Protein AF-A0A0J8RAR3-F1 (afdb_monomer)

Radius of gyration: 15.75 Å; Cα contacts (8 Å, |Δi|>4): 268; chains: 1; bounding box: 40×31×41 Å

Secondary structure (DSSP, 8-state):
---PPPEEEEE--SHHHHHHHHHHHHHHHHHS-TTSPPEEEEEES-----HHHHS-TTEEEEE----HHHHHHHHHHHT-SEEEE----S-HHHHHHHHHHHHHHHHH-SS--EEE-S--S--TTTSTT-SGGGIIIIIHHHHTS-TTTS---TTSPPPSBPPPS-----

Mean predicted aligned error: 9.46 Å

pLDDT: mean 75.56, std 19.28, range [27.14, 96.69]

Foldseek 3Di:
DDDAAAEEEEEDDDPQLLVVVLVVLVVQQVPDDPVRRHQYEYEYQDPPDPPSQVVDPSYDYDYDPLALVRLLCVCQVRLHQEYEYLDDDLDLVVQLNNLVSNLSSLVVHPRHQAYEHNQAPDDCVVVVCPPVSCVSHVNVNVVVQDPVQQVPCPPVDHHRYDYPPPPPDD

Solvent-accessible surface area (backbone atoms only — not comparable to full-atom values): 9543 Å² total; per-residue (Å²): 134,89,77,73,71,59,18,40,35,35,41,52,81,38,76,69,24,47,52,53,51,49,51,52,50,51,51,53,55,69,74,35,52,88,94,55,60,52,46,36,35,37,38,23,78,60,88,66,93,47,65,76,58,74,71,34,91,55,44,44,81,44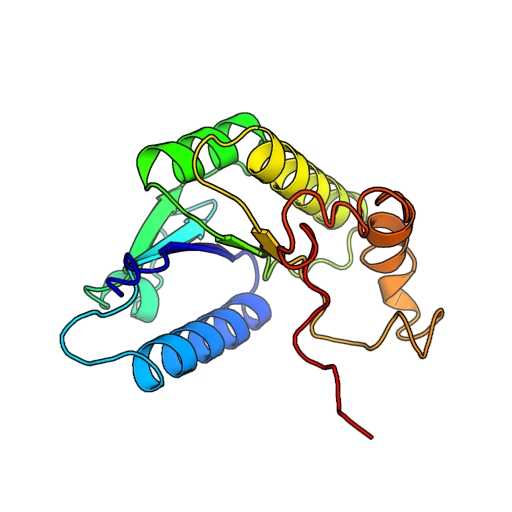,78,37,90,55,44,32,67,52,47,21,51,51,32,45,77,68,51,16,36,31,40,41,37,38,56,69,59,84,49,37,69,66,36,35,53,41,54,51,21,50,51,50,12,37,70,71,25,90,40,26,65,33,35,27,62,54,45,83,89,51,59,48,86,85,34,71,71,42,57,64,77,34,49,72,24,60,47,49,49,51,70,72,50,53,75,69,59,51,55,50,51,74,84,83,45,76,41,38,57,43,74,40,90,76,74,73,88,124

Structure (mmCIF, N/CA/C/O backbone):
data_AF-A0A0J8RAR3-F1
#
_entry.id   AF-A0A0J8RAR3-F1
#
loop_
_atom_site.group_PDB
_atom_site.id
_atom_site.type_symbol
_atom_site.label_atom_id
_atom_site.label_alt_id
_atom_site.label_comp_id
_atom_site.label_asym_id
_atom_site.label_entity_id
_atom_site.label_seq_id
_atom_site.pdbx_PDB_ins_code
_atom_site.Cartn_x
_atom_site.Cartn_y
_atom_site.Cartn_z
_atom_site.occupancy
_atom_site.B_iso_or_equiv
_atom_site.auth_seq_id
_atom_site.auth_comp_id
_atom_site.auth_asym_id
_atom_site.auth_atom_id
_atom_site.pdbx_PDB_model_num
ATOM 1 N N . MET A 1 1 ? -26.437 7.434 9.423 1.00 29.55 1 MET A N 1
ATOM 2 C CA . MET A 1 1 ? -25.677 6.229 9.019 1.00 29.55 1 MET A CA 1
ATOM 3 C C . MET A 1 1 ? -24.273 6.360 9.579 1.00 29.55 1 MET A C 1
ATOM 5 O O . MET A 1 1 ? -23.609 7.344 9.295 1.00 29.55 1 MET A O 1
ATOM 9 N N . ASN A 1 2 ? -23.887 5.443 10.462 1.00 27.14 2 ASN A N 1
ATOM 10 C CA . ASN A 1 2 ? -22.666 5.506 11.263 1.00 27.14 2 ASN A CA 1
ATOM 11 C C . ASN A 1 2 ? -21.484 4.990 10.419 1.00 27.14 2 ASN A C 1
ATOM 13 O O . ASN A 1 2 ? -21.297 3.780 10.290 1.00 27.14 2 ASN A O 1
ATOM 17 N N . THR A 1 3 ? -20.743 5.877 9.753 1.00 32.56 3 THR A N 1
ATOM 18 C CA . THR A 1 3 ? -19.532 5.493 9.015 1.00 32.56 3 THR A CA 1
ATOM 19 C C . THR A 1 3 ? -18.423 5.185 10.012 1.00 32.56 3 THR A C 1
ATOM 21 O O . THR A 1 3 ? -17.868 6.088 10.631 1.00 32.56 3 THR A O 1
ATOM 24 N N . ALA A 1 4 ? -18.120 3.897 10.179 1.00 34.16 4 ALA A N 1
ATOM 25 C CA . ALA A 1 4 ? -16.975 3.437 10.955 1.00 34.16 4 ALA A CA 1
ATOM 26 C C . ALA A 1 4 ? -15.682 4.151 10.498 1.00 34.16 4 ALA A C 1
ATOM 28 O O . ALA A 1 4 ? -15.521 4.397 9.297 1.00 34.16 4 ALA A O 1
ATOM 29 N N . PRO A 1 5 ? -14.760 4.473 11.424 1.00 38.69 5 PRO A N 1
ATOM 30 C CA . PRO A 1 5 ? -13.544 5.211 11.101 1.00 38.69 5 PRO A CA 1
ATOM 31 C C . PRO A 1 5 ? -12.726 4.442 10.064 1.00 38.69 5 PRO A C 1
ATOM 33 O O . PRO A 1 5 ? -12.369 3.282 10.281 1.00 38.69 5 PRO A O 1
ATOM 36 N N . GLN A 1 6 ? -12.443 5.091 8.934 1.00 43.25 6 GLN A N 1
ATOM 37 C CA . GLN A 1 6 ? -11.560 4.553 7.907 1.00 43.25 6 GLN A CA 1
ATOM 38 C C . GLN A 1 6 ? -10.153 4.443 8.493 1.00 43.25 6 GLN A C 1
ATOM 40 O O . GLN A 1 6 ? -9.643 5.381 9.112 1.00 43.25 6 GLN A O 1
ATOM 45 N N . LYS A 1 7 ? -9.559 3.259 8.354 1.00 47.47 7 LYS A N 1
ATOM 46 C CA . LYS A 1 7 ? -8.227 2.969 8.876 1.00 47.47 7 LYS A CA 1
ATOM 47 C C . LYS A 1 7 ? -7.300 2.655 7.720 1.00 47.47 7 LYS A C 1
ATOM 49 O O . LYS A 1 7 ? -7.608 1.773 6.911 1.00 47.47 7 LYS A O 1
ATOM 54 N N . PHE A 1 8 ? -6.202 3.392 7.657 1.00 51.59 8 PHE A N 1
ATOM 55 C CA . PHE A 1 8 ? -5.292 3.412 6.521 1.00 51.59 8 PHE A CA 1
ATOM 56 C C . PHE A 1 8 ? -3.950 2.820 6.913 1.00 51.59 8 PHE A C 1
ATOM 58 O O . PHE A 1 8 ? -3.419 3.167 7.964 1.00 51.59 8 PHE A O 1
ATOM 65 N N . ALA A 1 9 ? -3.417 1.934 6.078 1.00 45.34 9 ALA A N 1
ATOM 66 C CA . ALA A 1 9 ? -2.046 1.458 6.180 1.00 45.34 9 ALA A CA 1
ATOM 67 C C . ALA A 1 9 ? -1.190 2.105 5.077 1.00 45.34 9 ALA A C 1
ATOM 69 O O . ALA A 1 9 ? -1.659 2.232 3.945 1.00 45.34 9 ALA A O 1
ATOM 70 N N . HIS A 1 10 ? 0.044 2.503 5.401 1.00 58.44 10 HIS A N 1
ATOM 71 C CA . HIS A 1 10 ? 0.972 3.171 4.475 1.00 58.44 10 HIS A CA 1
ATOM 72 C C . HIS A 1 10 ? 2.355 2.532 4.470 1.00 58.44 10 HIS A C 1
ATOM 74 O O . HIS A 1 10 ? 2.888 2.293 5.540 1.00 58.44 10 HIS A O 1
ATOM 80 N N . GLN A 1 11 ? 2.976 2.323 3.310 1.00 46.97 11 GLN A N 1
ATOM 81 C CA . GLN A 1 11 ? 4.374 1.870 3.194 1.00 46.97 11 GLN A CA 1
ATOM 82 C C . GLN A 1 11 ? 5.316 3.038 2.865 1.00 46.97 11 GLN A C 1
ATOM 84 O O . GLN A 1 11 ? 5.000 3.856 2.002 1.00 46.97 11 GLN A O 1
ATOM 89 N N . LEU A 1 12 ? 6.481 3.097 3.529 1.00 51.22 12 LEU A N 1
ATOM 90 C CA . LEU A 1 12 ? 7.449 4.197 3.401 1.00 51.22 12 LEU A CA 1
ATOM 91 C C . LEU A 1 12 ? 8.903 3.726 3.331 1.00 51.22 12 LEU A C 1
ATOM 93 O O . LEU A 1 12 ? 9.442 3.242 4.332 1.00 51.22 12 LEU A O 1
ATOM 97 N N . GLU A 1 13 ? 9.570 3.975 2.201 1.00 45.75 13 GLU A N 1
ATOM 98 C CA . GLU A 1 13 ? 10.990 3.622 2.013 1.00 45.75 13 GLU A CA 1
ATOM 99 C C . GLU A 1 13 ? 11.898 4.758 1.501 1.00 45.75 13 GLU A C 1
ATOM 101 O O . GLU A 1 13 ? 13.111 4.636 1.622 1.00 45.75 13 GLU A O 1
ATOM 106 N N . SER A 1 14 ? 11.376 5.894 1.022 1.00 46.69 14 SER A N 1
ATOM 107 C CA . SER A 1 14 ? 12.192 7.014 0.499 1.00 46.69 14 SER A CA 1
ATOM 108 C C . SER A 1 14 ? 11.780 8.397 1.031 1.00 46.69 14 SER A C 1
ATOM 110 O O . SER A 1 14 ? 10.639 8.592 1.452 1.00 46.69 14 SER A O 1
ATOM 112 N N . SER A 1 15 ? 12.681 9.389 0.986 1.00 48.06 15 SER A N 1
ATOM 113 C CA . SER A 1 15 ? 12.404 10.788 1.379 1.00 48.06 15 SER A CA 1
ATOM 114 C C . SER A 1 15 ? 11.231 11.405 0.607 1.00 48.06 15 SER A C 1
ATOM 116 O O . SER A 1 15 ? 10.399 12.093 1.191 1.00 48.06 15 SER A O 1
ATOM 118 N N . SER A 1 16 ? 11.095 11.090 -0.680 1.00 51.19 16 SER A N 1
ATOM 119 C CA . SER A 1 16 ? 9.968 11.527 -1.511 1.00 51.19 16 SER A CA 1
ATOM 120 C C . SER A 1 16 ? 8.654 10.842 -1.110 1.00 51.19 16 SER A C 1
ATOM 122 O O . SER A 1 16 ? 7.621 11.504 -1.016 1.00 51.19 16 SER A O 1
ATOM 124 N N . SER A 1 17 ? 8.690 9.538 -0.794 1.00 58.69 17 SER A N 1
ATOM 125 C CA . SER A 1 17 ? 7.517 8.813 -0.269 1.00 58.69 17 SER A CA 1
ATOM 126 C C . SER A 1 17 ? 7.068 9.339 1.098 1.00 58.69 17 SER A C 1
ATOM 128 O O . SER A 1 17 ? 5.876 9.356 1.407 1.00 58.69 17 SER A O 1
ATOM 130 N N . LEU A 1 18 ? 8.017 9.828 1.903 1.00 66.44 18 LEU A N 1
ATOM 131 C CA . LEU A 1 18 ? 7.767 10.445 3.204 1.00 66.44 18 LEU A CA 1
ATOM 132 C C . LEU A 1 18 ? 7.020 11.776 3.071 1.00 66.44 18 LEU A C 1
ATOM 134 O O . LEU A 1 18 ? 6.091 12.012 3.836 1.00 66.44 18 LEU A O 1
ATOM 138 N N . SER A 1 19 ? 7.361 12.614 2.089 1.00 77.12 19 SER A N 1
ATOM 139 C CA . SER A 1 19 ? 6.654 13.882 1.864 1.00 77.12 19 SER A CA 1
ATOM 140 C C . SER A 1 19 ? 5.232 13.680 1.340 1.00 77.12 19 SER A C 1
ATOM 142 O O . SER A 1 19 ? 4.309 14.323 1.833 1.00 77.12 19 SER A O 1
ATOM 144 N N . LEU A 1 20 ? 5.031 12.768 0.381 1.00 82.56 20 LEU A N 1
ATOM 145 C CA . LEU A 1 20 ? 3.702 12.528 -0.192 1.00 82.56 20 LEU A CA 1
ATOM 146 C C . LEU A 1 20 ? 2.750 11.868 0.814 1.00 82.56 20 LEU A C 1
ATOM 148 O O . LEU A 1 20 ? 1.598 12.276 0.934 1.00 82.56 20 LEU A O 1
ATOM 152 N N . SER A 1 21 ? 3.234 10.882 1.569 1.00 83.50 21 SER A N 1
ATOM 153 C CA . SER A 1 21 ? 2.442 10.245 2.629 1.00 83.50 21 SER A CA 1
ATOM 154 C C . SER A 1 21 ? 2.099 11.201 3.763 1.00 83.50 21 SER A C 1
ATOM 156 O O . SER A 1 21 ? 0.971 11.177 4.248 1.00 83.50 21 SER A O 1
ATOM 158 N N . LYS A 1 22 ? 3.044 12.060 4.167 1.00 87.31 22 LYS A N 1
ATOM 159 C CA . LYS A 1 22 ? 2.800 13.122 5.139 1.00 87.31 22 LYS A CA 1
ATOM 160 C C . LYS A 1 22 ? 1.671 14.032 4.656 1.00 87.31 22 LYS A C 1
ATOM 162 O O . LYS A 1 22 ? 0.692 14.191 5.374 1.00 87.31 22 LYS A O 1
ATOM 167 N N . TYR A 1 23 ? 1.789 14.560 3.437 1.00 87.69 23 TYR A N 1
ATOM 168 C CA . TYR A 1 23 ? 0.778 15.440 2.853 1.00 87.69 23 TYR A CA 1
ATOM 169 C C . TYR A 1 23 ? -0.593 14.757 2.776 1.00 87.69 23 TYR A C 1
ATOM 171 O O . TYR A 1 23 ? -1.592 15.307 3.224 1.00 87.69 23 TYR A O 1
ATOM 179 N N . PHE A 1 24 ? -0.643 13.510 2.300 1.00 87.62 24 PHE A N 1
ATOM 180 C CA . PHE A 1 24 ? -1.883 12.736 2.250 1.00 87.62 24 PHE A CA 1
ATOM 181 C C . PHE A 1 24 ? -2.531 12.573 3.630 1.00 87.62 24 PHE A C 1
ATOM 183 O O . PHE A 1 24 ? -3.744 12.706 3.766 1.00 87.62 24 PHE A O 1
ATOM 190 N N . ILE A 1 25 ? -1.731 12.303 4.664 1.00 87.75 25 ILE A N 1
ATOM 191 C CA . ILE A 1 25 ? -2.223 12.208 6.038 1.00 87.75 25 ILE A CA 1
ATOM 192 C C . ILE A 1 25 ? -2.750 13.560 6.526 1.00 87.75 25 ILE A C 1
ATOM 194 O O . ILE A 1 25 ? -3.810 13.594 7.143 1.00 87.75 25 ILE A O 1
ATOM 198 N N . GLU A 1 26 ? -2.042 14.658 6.264 1.00 89.50 26 GLU A N 1
ATOM 199 C CA . GLU A 1 26 ? -2.484 16.004 6.645 1.00 89.50 26 GLU A CA 1
ATOM 200 C C . GLU A 1 26 ? -3.845 16.336 6.016 1.00 89.50 26 GLU A C 1
ATOM 202 O O . GLU A 1 26 ? -4.761 16.738 6.734 1.00 89.50 26 GLU A O 1
ATOM 207 N N . GLU A 1 27 ? -4.026 16.052 4.725 1.00 90.19 27 GLU A N 1
ATOM 208 C CA . GLU A 1 27 ? -5.301 16.249 4.024 1.00 90.19 27 GLU A CA 1
ATOM 209 C C . GLU A 1 27 ? -6.414 15.334 4.556 1.00 90.19 27 GLU A C 1
ATOM 211 O O . GLU A 1 27 ? -7.545 15.777 4.767 1.00 90.19 27 GLU A O 1
ATOM 216 N N . LEU A 1 28 ? -6.110 14.063 4.848 1.00 87.62 28 LEU A N 1
ATOM 217 C CA . LEU A 1 28 ? -7.075 13.150 5.469 1.00 87.62 28 LEU A CA 1
ATOM 218 C C . LEU A 1 28 ? -7.532 13.642 6.844 1.00 87.62 28 LEU 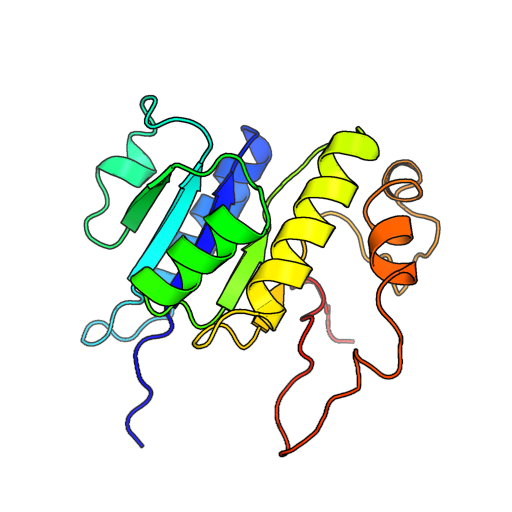A C 1
ATOM 220 O O . LEU A 1 28 ? -8.710 13.520 7.179 1.00 87.62 28 LEU A O 1
ATOM 224 N N . MET A 1 29 ? -6.607 14.166 7.647 1.00 87.06 29 MET A N 1
ATOM 225 C CA . MET A 1 29 ? -6.914 14.707 8.968 1.00 87.06 29 MET A CA 1
ATOM 226 C C . MET A 1 29 ? -7.733 15.998 8.860 1.00 87.06 29 MET A C 1
ATOM 228 O O . MET A 1 29 ? -8.685 16.162 9.618 1.00 87.06 29 MET A O 1
ATOM 232 N N . ALA A 1 30 ? -7.408 16.881 7.910 1.00 88.75 30 ALA A N 1
ATOM 233 C CA . ALA A 1 30 ? -8.122 18.137 7.683 1.00 88.75 30 ALA A CA 1
ATOM 234 C C . ALA A 1 30 ? -9.553 17.925 7.157 1.00 88.75 30 ALA A C 1
ATOM 236 O O . ALA A 1 30 ? -10.467 18.655 7.536 1.00 88.75 30 ALA A O 1
ATOM 237 N N . ALA A 1 31 ? -9.765 16.911 6.314 1.00 88.00 31 ALA A N 1
ATOM 238 C CA . ALA A 1 31 ? -11.082 16.567 5.779 1.00 88.00 31 ALA A CA 1
ATOM 239 C C . ALA A 1 31 ? -11.964 15.779 6.768 1.00 88.00 31 ALA A C 1
ATOM 241 O O . ALA A 1 31 ? -13.168 15.618 6.540 1.00 88.00 31 ALA A O 1
ATOM 242 N N . ALA A 1 32 ? -11.386 15.244 7.847 1.00 85.81 32 ALA A N 1
ATOM 243 C CA . ALA A 1 32 ? -12.107 14.426 8.809 1.00 85.81 32 ALA A CA 1
ATOM 244 C C . ALA A 1 32 ? -12.958 15.258 9.775 1.00 85.81 32 ALA A C 1
ATOM 246 O O . ALA A 1 32 ? -12.628 16.380 10.152 1.00 85.81 32 ALA A O 1
ATOM 247 N N . GLN A 1 33 ? -14.056 14.662 10.241 1.00 84.25 33 GLN A N 1
ATOM 248 C CA . GLN A 1 33 ? -14.847 15.247 11.320 1.00 84.25 33 GLN A CA 1
ATOM 249 C C . GLN A 1 33 ? -14.038 15.218 12.630 1.00 84.25 33 GLN A C 1
ATOM 251 O O . GLN A 1 33 ? -13.518 14.153 12.977 1.00 84.25 33 GLN A O 1
ATOM 256 N N . PRO A 1 34 ? -13.979 16.317 13.410 1.00 82.69 34 PRO A N 1
ATOM 257 C CA . PRO A 1 34 ? -13.179 16.371 14.639 1.00 82.69 34 PRO A CA 1
ATOM 258 C C . PRO A 1 34 ? -13.525 15.285 15.669 1.00 82.69 34 PRO A C 1
ATOM 260 O O . PRO A 1 34 ? -12.662 14.828 16.413 1.00 82.69 34 PRO A O 1
ATOM 263 N N . SER A 1 35 ? -14.785 14.840 15.702 1.00 84.56 35 SER A N 1
ATOM 264 C CA . SER A 1 35 ? -15.275 13.788 16.602 1.00 84.56 35 SER A CA 1
ATOM 265 C C . SER A 1 35 ? -14.936 12.361 16.151 1.00 84.56 35 SER A C 1
ATOM 267 O O . SER A 1 35 ? -15.140 11.414 16.911 1.00 84.56 35 SER A O 1
ATOM 269 N N . ALA A 1 36 ? -14.425 12.185 14.931 1.00 82.38 36 ALA A N 1
ATOM 270 C CA . ALA A 1 36 ? -14.111 10.886 14.347 1.00 82.38 36 ALA A CA 1
ATOM 271 C C . ALA A 1 36 ? -12.843 10.958 13.471 1.00 82.38 36 ALA A C 1
ATOM 273 O O . ALA A 1 36 ? -12.922 10.745 12.257 1.00 82.38 36 ALA A O 1
ATOM 274 N N . PRO A 1 37 ? -11.665 11.241 14.063 1.00 82.69 37 PRO A N 1
ATOM 275 C CA . PRO A 1 37 ? -10.419 11.294 13.310 1.00 82.69 37 PRO A CA 1
ATOM 276 C C . PRO A 1 37 ? -10.073 9.915 12.719 1.00 82.69 37 PRO A C 1
ATOM 278 O O . PRO A 1 37 ? -10.363 8.877 13.337 1.00 82.69 37 PRO A O 1
ATOM 281 N N . PRO A 1 38 ? -9.433 9.866 11.538 1.00 83.50 38 PRO A N 1
ATOM 282 C CA . PRO A 1 38 ? -8.989 8.616 10.946 1.00 83.50 38 PRO A CA 1
ATOM 283 C C . PRO A 1 38 ? -7.909 7.978 11.825 1.00 83.50 38 PRO A C 1
ATOM 285 O O . PRO A 1 38 ? -7.116 8.663 12.473 1.00 83.50 38 PRO A O 1
ATOM 288 N N . LYS A 1 39 ? -7.864 6.642 11.850 1.00 86.69 39 LYS A N 1
ATOM 289 C CA . LYS A 1 39 ? -6.771 5.917 12.517 1.00 86.69 39 LYS A CA 1
ATOM 290 C C . LYS A 1 39 ? -5.746 5.520 11.475 1.00 86.69 39 LYS A C 1
ATOM 292 O O . LYS A 1 39 ? -6.062 4.757 10.560 1.00 86.69 39 LYS A O 1
ATOM 297 N N . ILE A 1 40 ? -4.528 6.014 11.627 1.00 90.50 40 ILE A N 1
ATOM 298 C CA . ILE A 1 40 ? -3.493 5.854 10.615 1.00 90.50 40 ILE A CA 1
ATOM 299 C C . ILE A 1 40 ? -2.442 4.875 11.126 1.00 90.50 40 ILE A C 1
ATOM 301 O O . ILE A 1 40 ? -1.954 4.959 12.254 1.00 90.50 40 ILE A O 1
ATOM 305 N N . VAL A 1 41 ? -2.116 3.904 10.285 1.00 91.75 41 VAL A N 1
ATOM 306 C CA . VAL A 1 41 ? -1.076 2.910 10.501 1.00 91.75 41 VAL A CA 1
ATOM 307 C C . VAL A 1 41 ? 0.003 3.140 9.452 1.00 91.75 41 VAL A C 1
ATOM 309 O O . VAL A 1 41 ? -0.257 3.157 8.253 1.00 91.75 41 VAL A O 1
ATOM 312 N N . VAL A 1 42 ? 1.239 3.307 9.890 1.00 89.38 42 VAL A N 1
ATOM 313 C CA . VAL A 1 42 ? 2.392 3.482 9.012 1.00 89.38 42 VAL A CA 1
ATOM 314 C C . VAL A 1 42 ? 3.284 2.259 9.139 1.00 89.38 42 VAL A C 1
ATOM 316 O O . VAL A 1 42 ? 3.818 1.970 10.203 1.00 89.38 42 VAL A O 1
ATOM 319 N N . MET A 1 43 ? 3.430 1.535 8.040 1.00 89.19 43 MET A N 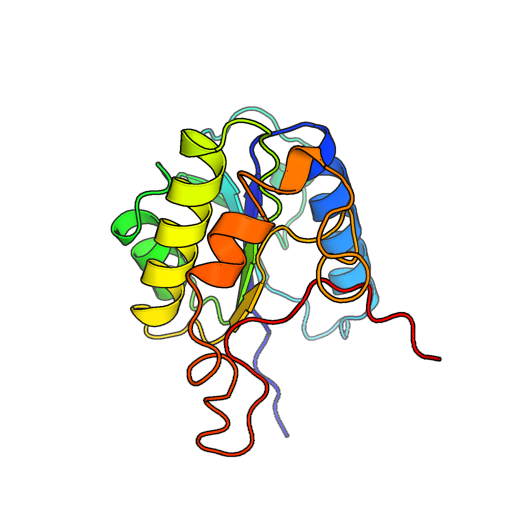1
ATOM 320 C CA . MET A 1 43 ? 4.326 0.404 7.863 1.00 89.19 43 MET A CA 1
ATOM 321 C C . MET A 1 43 ? 5.705 0.887 7.401 1.00 89.19 43 MET A C 1
ATOM 323 O O . MET A 1 43 ? 5.844 1.758 6.539 1.00 89.19 43 MET A O 1
ATOM 327 N N . THR A 1 44 ? 6.742 0.334 8.015 1.00 85.19 44 THR A N 1
ATOM 328 C CA . THR A 1 44 ? 8.148 0.683 7.771 1.00 85.19 44 THR A CA 1
ATOM 329 C C . THR A 1 44 ? 9.029 -0.534 8.048 1.00 85.19 44 THR A C 1
ATOM 331 O O . THR A 1 44 ? 8.641 -1.401 8.824 1.00 85.19 44 THR A O 1
ATOM 334 N N . ARG A 1 45 ? 10.239 -0.604 7.476 1.00 82.19 45 ARG A N 1
ATOM 335 C CA . ARG A 1 45 ? 11.214 -1.654 7.848 1.00 82.19 45 ARG A CA 1
ATOM 336 C C . ARG A 1 45 ? 11.919 -1.380 9.175 1.00 82.19 45 ARG A C 1
ATOM 338 O O . ARG A 1 45 ? 12.534 -2.274 9.738 1.00 82.19 45 ARG A O 1
ATOM 345 N N . SER A 1 46 ? 11.869 -0.139 9.660 1.00 76.31 46 SER A N 1
ATOM 346 C CA . SER A 1 46 ? 12.568 0.285 10.874 1.00 76.31 46 SER A CA 1
ATOM 347 C C . SER A 1 46 ? 11.775 1.333 11.647 1.00 76.31 46 SER A C 1
ATOM 349 O O . SER A 1 46 ? 11.100 2.176 11.052 1.00 76.31 46 SER A O 1
ATOM 351 N N . THR A 1 47 ? 11.920 1.315 12.971 1.00 66.81 47 THR A N 1
ATOM 352 C CA . THR A 1 47 ? 11.422 2.338 13.902 1.00 66.81 47 THR A CA 1
ATOM 353 C C . THR A 1 47 ? 12.321 3.576 13.983 1.00 66.81 47 THR A C 1
ATOM 355 O O . THR A 1 47 ? 12.049 4.458 14.796 1.00 66.81 47 THR A O 1
ATOM 358 N N . SER A 1 48 ? 13.384 3.659 13.168 1.00 64.38 48 SER A N 1
ATOM 359 C CA . SER A 1 48 ? 14.305 4.804 13.120 1.00 64.38 48 SER A CA 1
ATOM 360 C C . SER A 1 48 ? 13.561 6.144 13.111 1.00 64.38 48 SER A C 1
ATOM 362 O O . SER A 1 48 ? 12.529 6.279 12.454 1.00 64.38 48 SER A O 1
ATOM 364 N N . SER A 1 49 ? 14.127 7.123 13.830 1.00 62.69 49 SER A N 1
ATOM 365 C CA . SER A 1 49 ? 13.589 8.470 14.063 1.00 62.69 49 SER A CA 1
ATOM 366 C C . SER A 1 49 ? 12.901 9.058 12.829 1.00 62.69 49 SER A C 1
ATOM 368 O O . SER A 1 49 ? 13.536 9.497 11.870 1.00 62.69 49 SER A O 1
ATOM 370 N N . ARG A 1 50 ? 11.570 9.074 12.875 1.00 74.44 50 ARG A N 1
ATOM 371 C CA . ARG A 1 50 ? 10.702 9.792 11.945 1.00 74.44 50 ARG A CA 1
ATOM 372 C C . ARG A 1 50 ? 9.824 10.716 12.784 1.00 74.44 50 ARG A C 1
ATOM 374 O O . ARG A 1 50 ? 8.657 10.384 12.994 1.00 74.44 50 ARG A O 1
ATOM 381 N N . PRO A 1 51 ? 10.377 11.843 13.286 1.00 82.19 51 PRO A N 1
ATOM 382 C CA . PRO A 1 51 ? 9.780 12.617 14.374 1.00 82.19 51 PRO A CA 1
ATOM 383 C C . PRO A 1 51 ? 8.320 12.968 14.126 1.00 82.19 51 PRO A C 1
ATOM 385 O O . PRO A 1 51 ? 7.495 12.767 15.005 1.00 82.19 51 PRO A O 1
ATOM 388 N N . TRP A 1 52 ? 7.993 13.388 12.900 1.00 84.00 52 TRP A N 1
ATOM 389 C CA . TRP A 1 52 ? 6.632 13.755 12.512 1.00 84.00 52 TRP A CA 1
ATOM 390 C C . TRP A 1 52 ? 5.626 12.594 12.615 1.00 84.00 52 TRP A C 1
ATOM 392 O O . TRP A 1 52 ? 4.490 12.797 13.027 1.00 84.00 52 TRP A O 1
ATOM 402 N N . PHE A 1 53 ? 6.041 11.368 12.281 1.00 82.62 53 PHE A N 1
ATOM 403 C CA . PHE A 1 53 ? 5.181 10.185 12.378 1.00 82.62 53 PHE A CA 1
ATOM 404 C C . PHE A 1 53 ? 5.110 9.641 13.807 1.00 82.62 53 PHE A C 1
ATOM 406 O O . PHE A 1 53 ? 4.085 9.095 14.196 1.00 82.62 53 PHE A O 1
ATOM 413 N N . THR A 1 54 ? 6.184 9.779 14.587 1.00 83.06 54 THR A N 1
ATOM 414 C CA . THR A 1 54 ? 6.240 9.296 15.975 1.00 83.06 54 THR A CA 1
ATOM 415 C C . THR A 1 54 ? 5.587 10.246 16.979 1.00 83.06 54 THR A C 1
ATOM 417 O O . THR A 1 54 ? 5.146 9.788 18.025 1.00 83.06 54 THR A O 1
ATOM 420 N N . SER A 1 55 ? 5.538 11.555 16.700 1.00 84.44 55 SER A N 1
ATOM 421 C CA . SER A 1 55 ? 4.947 12.554 17.604 1.00 84.44 55 SER A CA 1
ATOM 422 C C . SER A 1 55 ? 3.444 12.758 17.400 1.00 84.44 55 SER A C 1
ATOM 424 O O . SER A 1 55 ? 2.798 13.389 18.235 1.00 84.44 55 SER A O 1
ATOM 426 N N . ASN A 1 56 ? 2.872 12.241 16.308 1.00 83.44 56 ASN A N 1
ATOM 427 C CA . ASN A 1 56 ? 1.456 12.399 16.001 1.00 83.44 56 ASN A CA 1
ATOM 428 C C . ASN A 1 56 ? 0.614 11.309 16.702 1.00 83.44 56 ASN A C 1
ATOM 430 O O . ASN A 1 56 ? 0.767 10.130 16.377 1.00 83.44 56 ASN A O 1
ATOM 434 N N . PRO A 1 57 ? -0.322 11.666 17.604 1.00 83.94 57 PRO A N 1
ATOM 435 C CA . PRO A 1 57 ? -1.096 10.696 18.386 1.00 83.94 57 PRO A CA 1
ATOM 436 C C . PRO A 1 57 ? -2.102 9.878 17.557 1.00 83.94 57 PRO A C 1
ATOM 438 O O . PRO A 1 57 ? -2.621 8.871 18.037 1.00 83.94 57 PRO A O 1
ATOM 441 N N . HIS A 1 58 ? -2.391 10.288 16.319 1.00 83.25 58 HIS A N 1
ATOM 442 C CA . HIS A 1 58 ? -3.300 9.579 15.413 1.00 83.25 58 HIS A CA 1
ATOM 443 C C . HIS A 1 58 ? -2.581 8.570 14.507 1.00 83.25 58 HIS A C 1
ATOM 445 O O . HIS A 1 58 ? -3.235 7.831 13.762 1.00 83.25 58 HIS A O 1
ATOM 451 N N . ILE A 1 59 ? -1.247 8.522 14.581 1.00 87.69 59 ILE A N 1
ATOM 452 C CA . ILE A 1 59 ? -0.397 7.647 13.782 1.00 87.69 59 ILE A CA 1
ATOM 453 C C . ILE A 1 59 ? 0.176 6.546 14.673 1.00 87.69 59 ILE A C 1
ATOM 455 O O . ILE A 1 59 ? 0.748 6.790 15.729 1.00 87.69 59 ILE A O 1
ATOM 459 N N . SER A 1 60 ? 0.055 5.304 14.215 1.00 88.69 60 SER A N 1
ATOM 460 C CA . SER A 1 60 ? 0.712 4.147 14.818 1.00 88.69 60 SER A CA 1
ATOM 461 C C . SER A 1 60 ? 1.705 3.550 13.832 1.00 88.69 60 SER A C 1
ATOM 463 O O . SER A 1 60 ? 1.367 3.301 12.678 1.00 88.69 60 SER A O 1
ATOM 465 N N . ILE A 1 61 ? 2.940 3.315 14.269 1.00 88.31 61 ILE A N 1
ATOM 466 C CA . ILE A 1 61 ? 3.978 2.729 13.417 1.00 88.31 61 ILE A CA 1
ATOM 467 C C . ILE A 1 61 ? 4.019 1.214 13.628 1.00 88.31 61 ILE A C 1
ATOM 469 O O . ILE A 1 61 ? 3.987 0.734 14.761 1.00 88.31 61 ILE A O 1
ATOM 473 N N . ARG A 1 62 ? 4.095 0.453 12.535 1.00 90.44 62 ARG A N 1
ATOM 474 C CA . ARG A 1 62 ? 4.258 -1.004 12.524 1.00 90.44 62 ARG A CA 1
ATOM 475 C C . ARG A 1 62 ? 5.466 -1.381 11.681 1.00 90.44 62 ARG A C 1
ATOM 477 O O . ARG A 1 62 ? 5.667 -0.840 10.597 1.00 90.44 62 ARG A O 1
ATOM 484 N N . VAL A 1 63 ? 6.265 -2.314 12.185 1.00 89.56 63 VAL A N 1
ATOM 485 C CA . VAL A 1 63 ? 7.407 -2.840 11.438 1.00 89.56 63 VAL A CA 1
ATOM 486 C C . VAL A 1 63 ? 6.943 -3.989 10.550 1.00 89.56 63 VAL A C 1
ATOM 488 O O . VAL A 1 63 ? 6.195 -4.850 11.007 1.00 89.56 63 VAL A O 1
ATOM 491 N N . SER A 1 64 ? 7.375 -3.988 9.293 1.00 89.75 64 SER A N 1
ATOM 492 C CA . SER A 1 64 ? 7.112 -5.047 8.321 1.00 89.75 64 SER A CA 1
ATOM 493 C C . SER A 1 64 ? 8.356 -5.281 7.470 1.00 89.75 64 SER A C 1
ATOM 495 O O . SER A 1 64 ? 9.066 -4.342 7.111 1.00 89.75 64 SER A O 1
ATOM 497 N N . ASP A 1 65 ? 8.597 -6.543 7.133 1.00 88.69 65 ASP A N 1
ATOM 498 C CA . ASP A 1 65 ? 9.554 -6.968 6.107 1.00 88.69 65 ASP A CA 1
ATOM 499 C C . ASP A 1 65 ? 8.958 -6.917 4.684 1.00 88.69 65 ASP A C 1
ATOM 501 O O . ASP A 1 65 ? 9.614 -7.306 3.722 1.00 88.69 65 ASP A O 1
ATOM 505 N N . TYR A 1 66 ? 7.717 -6.433 4.557 1.00 87.81 66 TYR A N 1
ATOM 506 C CA . TYR A 1 66 ? 6.912 -6.357 3.339 1.00 87.81 66 TYR A CA 1
ATOM 507 C C . TYR A 1 66 ? 6.650 -7.694 2.640 1.00 87.81 66 TYR A C 1
ATOM 509 O O . TYR A 1 66 ? 6.314 -7.730 1.457 1.00 87.81 66 TYR A O 1
ATOM 517 N N . THR A 1 67 ? 6.719 -8.799 3.381 1.00 93.06 67 THR A N 1
ATOM 518 C CA . THR A 1 67 ? 6.111 -10.057 2.942 1.00 93.06 67 THR A CA 1
ATOM 519 C C . THR A 1 67 ? 4.584 -9.959 2.999 1.00 93.06 67 THR A C 1
ATOM 521 O O . THR A 1 67 ? 4.013 -9.252 3.832 1.00 93.06 67 THR A O 1
ATOM 524 N N . ALA A 1 68 ? 3.886 -10.692 2.127 1.00 95.00 68 ALA A N 1
ATOM 525 C CA . ALA A 1 68 ? 2.422 -10.663 2.091 1.00 95.00 68 ALA A CA 1
ATOM 526 C C . ALA A 1 68 ? 1.794 -11.071 3.440 1.00 95.00 68 ALA A C 1
ATOM 528 O O . ALA A 1 68 ? 0.816 -10.470 3.879 1.00 95.00 68 ALA A O 1
ATOM 529 N N . SER A 1 69 ? 2.384 -12.049 4.134 1.00 96.69 69 SER A N 1
ATOM 530 C CA . SER A 1 69 ? 1.914 -12.506 5.445 1.00 96.69 69 SER A CA 1
ATOM 531 C C . SER A 1 69 ? 2.102 -11.451 6.538 1.00 96.69 69 SER A C 1
ATOM 533 O O . SER A 1 69 ? 1.187 -11.247 7.339 1.00 96.69 69 SER A O 1
ATOM 535 N N . SER A 1 70 ? 3.238 -10.742 6.570 1.00 95.50 70 SER A N 1
ATOM 536 C CA . SER A 1 70 ? 3.465 -9.695 7.574 1.00 95.50 70 SER A CA 1
ATOM 537 C C . SER A 1 70 ? 2.550 -8.489 7.351 1.00 95.50 70 SER A C 1
ATOM 539 O O . SER A 1 70 ? 1.976 -7.967 8.309 1.00 95.50 70 SER A O 1
ATOM 541 N N . ILE A 1 71 ? 2.329 -8.097 6.091 1.00 95.44 71 ILE A N 1
ATOM 542 C CA . ILE A 1 71 ? 1.377 -7.039 5.730 1.00 95.44 71 ILE A CA 1
ATOM 543 C C . ILE A 1 71 ? -0.042 -7.460 6.127 1.00 95.44 71 ILE A C 1
ATOM 545 O O . ILE A 1 71 ? -0.739 -6.697 6.795 1.00 95.44 71 ILE A O 1
ATOM 549 N N . GLN A 1 72 ? -0.467 -8.682 5.790 1.00 96.31 72 GLN A N 1
ATOM 550 C CA . GLN A 1 72 ? -1.799 -9.187 6.137 1.00 96.31 72 GLN A CA 1
ATOM 551 C C . GLN A 1 72 ? -2.033 -9.170 7.654 1.00 96.31 72 GLN A C 1
ATOM 553 O O . GLN A 1 72 ? -3.076 -8.698 8.108 1.00 96.31 72 GLN A O 1
ATOM 558 N N . ALA A 1 73 ? -1.055 -9.628 8.441 1.00 96.12 73 ALA A N 1
ATOM 559 C CA . ALA A 1 73 ? -1.141 -9.618 9.899 1.00 96.12 73 ALA A CA 1
ATOM 560 C C . ALA A 1 73 ? -1.332 -8.196 10.459 1.00 96.12 73 ALA A C 1
ATOM 562 O O . ALA A 1 73 ? -2.115 -7.995 11.390 1.00 96.12 73 ALA A O 1
ATOM 563 N N . ILE A 1 74 ? -0.665 -7.194 9.874 1.00 95.31 74 ILE A N 1
ATOM 564 C CA . ILE A 1 74 ? -0.841 -5.784 10.249 1.00 95.31 74 ILE A CA 1
ATOM 565 C C . ILE A 1 74 ? -2.231 -5.280 9.855 1.00 95.31 74 ILE A C 1
ATOM 567 O O . ILE A 1 74 ? -2.889 -4.623 10.670 1.00 95.31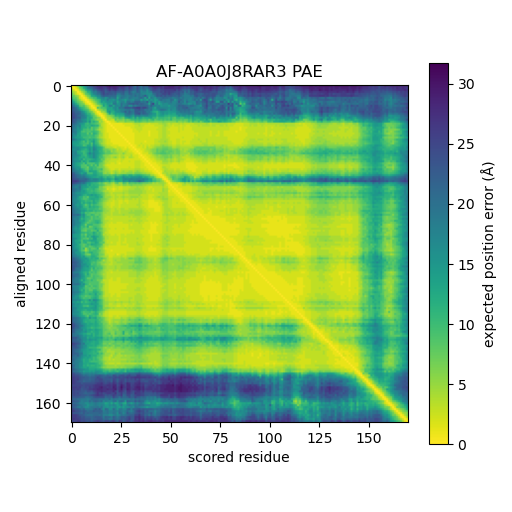 74 ILE A O 1
ATOM 571 N N . LEU A 1 75 ? -2.691 -5.579 8.637 1.00 94.44 75 LEU A N 1
ATOM 572 C CA . LEU A 1 75 ? -4.007 -5.158 8.156 1.00 94.44 75 LEU A CA 1
ATOM 573 C C . LEU A 1 75 ? -5.114 -5.681 9.079 1.00 94.44 75 LEU A C 1
ATOM 575 O O . LEU A 1 75 ? -5.896 -4.887 9.606 1.00 94.44 75 LEU A O 1
ATOM 579 N N . ASP A 1 76 ? -5.116 -6.983 9.357 1.00 94.94 76 ASP A N 1
ATOM 580 C CA . ASP A 1 76 ? -6.125 -7.622 10.203 1.00 94.94 76 ASP A CA 1
ATOM 581 C C . ASP A 1 76 ? -6.001 -7.173 11.667 1.00 94.94 76 ASP A C 1
ATOM 583 O O . ASP A 1 76 ? -6.992 -6.786 12.289 1.00 94.94 76 ASP A O 1
ATOM 587 N N . GLY A 1 77 ? -4.780 -7.124 12.211 1.00 94.81 77 GLY A N 1
ATOM 588 C CA . GLY A 1 77 ? -4.531 -6.713 13.596 1.00 94.81 77 GLY A CA 1
ATOM 589 C C . GLY A 1 77 ? -4.900 -5.256 13.895 1.00 94.81 77 GLY A C 1
ATOM 590 O O . GLY A 1 77 ? -5.145 -4.895 15.046 1.00 94.81 77 GLY A O 1
ATOM 591 N N . THR A 1 78 ? -4.969 -4.404 12.872 1.00 92.62 78 THR A N 1
ATOM 592 C CA . THR A 1 78 ? -5.387 -2.999 13.004 1.00 92.62 78 THR A CA 1
ATOM 593 C C . THR A 1 78 ? -6.826 -2.756 12.540 1.00 92.62 78 THR A C 1
ATOM 595 O O . THR A 1 78 ? -7.406 -1.699 12.831 1.00 92.62 78 THR A O 1
ATOM 598 N N . ASN A 1 79 ? -7.452 -3.754 11.911 1.00 92.25 79 ASN A N 1
ATOM 599 C CA . ASN A 1 79 ? -8.687 -3.637 11.140 1.00 92.25 79 ASN A CA 1
ATOM 600 C C . ASN A 1 79 ? -8.590 -2.547 10.056 1.00 92.25 79 ASN A C 1
ATOM 602 O O . ASN A 1 79 ? -9.503 -1.730 9.907 1.00 92.25 79 ASN A O 1
ATOM 606 N N . ALA A 1 80 ? -7.458 -2.485 9.351 1.00 90.31 80 ALA A N 1
ATOM 607 C CA . ALA A 1 80 ? -7.258 -1.569 8.237 1.00 90.31 80 ALA A CA 1
ATOM 608 C C . ALA A 1 80 ? -8.252 -1.888 7.117 1.00 90.31 80 ALA A C 1
ATOM 610 O O . ALA A 1 80 ? -8.376 -3.037 6.692 1.00 90.31 80 ALA A O 1
ATOM 611 N N . THR A 1 81 ? -8.960 -0.869 6.636 1.00 89.94 81 THR A N 1
ATOM 612 C CA . THR A 1 81 ? -9.975 -1.018 5.581 1.00 89.94 81 THR A CA 1
ATOM 613 C C . THR A 1 81 ? -9.432 -0.695 4.197 1.00 89.94 81 THR A C 1
ATOM 615 O O . THR A 1 81 ? -10.016 -1.112 3.196 1.00 89.94 81 THR A O 1
ATOM 618 N N . ALA A 1 82 ? -8.331 0.052 4.140 1.00 89.88 82 ALA A N 1
ATOM 619 C CA . ALA A 1 82 ? -7.658 0.419 2.909 1.00 89.88 82 ALA A CA 1
ATOM 620 C C . ALA A 1 82 ? -6.137 0.466 3.112 1.00 89.88 82 ALA A C 1
ATOM 622 O O . ALA A 1 82 ? -5.654 0.880 4.169 1.00 89.88 82 ALA A O 1
ATOM 623 N N . LEU A 1 83 ? -5.399 0.048 2.089 1.00 91.75 83 LEU A N 1
ATOM 624 C CA . LEU A 1 83 ? -3.942 0.086 2.029 1.00 91.75 83 LEU A CA 1
ATOM 625 C C . LEU A 1 83 ? -3.516 1.025 0.900 1.00 91.75 83 LEU A C 1
ATOM 627 O O . LEU A 1 83 ? -3.934 0.837 -0.238 1.00 91.75 83 LEU A O 1
ATOM 631 N N . PHE A 1 84 ? -2.690 2.016 1.221 1.00 91.25 84 PHE A N 1
ATOM 632 C CA . PHE A 1 84 ? -2.130 2.964 0.264 1.00 91.25 84 PHE A CA 1
ATOM 633 C C . PHE A 1 84 ? -0.622 2.760 0.205 1.00 91.25 84 PHE A C 1
ATOM 635 O O . PHE A 1 84 ? 0.093 2.970 1.189 1.00 91.25 84 PHE A O 1
ATOM 642 N N . SER A 1 85 ? -0.135 2.352 -0.954 1.00 89.50 85 SER A N 1
ATOM 643 C CA . SER A 1 85 ? 1.288 2.224 -1.209 1.00 89.50 85 SER A CA 1
ATOM 644 C C . SER A 1 85 ? 1.841 3.565 -1.655 1.00 89.50 85 SER A C 1
ATOM 646 O O . SER A 1 85 ? 1.427 4.075 -2.683 1.00 89.50 85 SER A O 1
ATOM 648 N N . PHE A 1 86 ? 2.806 4.112 -0.919 1.00 87.62 86 PHE A N 1
ATOM 649 C CA . PHE A 1 86 ? 3.613 5.255 -1.364 1.00 87.62 86 PHE A CA 1
ATOM 650 C C . PHE A 1 86 ? 5.033 4.826 -1.740 1.00 87.62 86 PHE A C 1
ATOM 652 O O . PHE A 1 86 ? 5.935 5.657 -1.842 1.00 87.62 86 PHE A O 1
ATOM 659 N N . LEU A 1 87 ? 5.258 3.520 -1.918 1.00 84.69 87 LEU A N 1
ATOM 660 C CA . LEU A 1 87 ? 6.568 2.983 -2.251 1.00 84.69 87 LEU A CA 1
ATOM 661 C C . LEU A 1 87 ? 7.074 3.603 -3.554 1.00 84.69 87 LEU A C 1
ATOM 663 O O . LEU A 1 87 ? 6.398 3.550 -4.580 1.00 84.69 87 LEU A O 1
ATOM 667 N N . HIS A 1 88 ? 8.283 4.151 -3.525 1.00 80.19 88 HIS A N 1
ATOM 668 C CA . HIS A 1 88 ? 8.946 4.642 -4.721 1.00 80.19 88 HIS A CA 1
ATOM 669 C C . HIS A 1 88 ? 10.286 3.935 -4.881 1.00 80.19 88 HIS A C 1
ATOM 671 O O . HIS A 1 88 ? 11.157 4.047 -4.021 1.00 80.19 88 HIS A O 1
ATOM 677 N N . SER A 1 89 ? 10.428 3.213 -5.987 1.00 81.94 89 SER A N 1
ATOM 678 C CA . SER A 1 89 ? 11.658 2.556 -6.406 1.00 81.94 89 SER A CA 1
ATOM 679 C C . SER A 1 89 ? 11.657 2.464 -7.927 1.00 81.94 89 SER A C 1
ATOM 681 O O . SER A 1 89 ? 10.640 2.105 -8.518 1.00 81.94 89 SER A O 1
ATOM 683 N N . ASN A 1 90 ? 12.797 2.767 -8.546 1.00 80.56 90 ASN A N 1
ATOM 684 C CA . ASN A 1 90 ? 13.016 2.519 -9.972 1.00 80.56 90 ASN A CA 1
ATOM 685 C C . ASN A 1 90 ? 13.551 1.103 -10.235 1.00 80.56 90 ASN A C 1
ATOM 687 O O . ASN A 1 90 ? 13.648 0.710 -11.391 1.00 80.56 90 ASN A O 1
ATOM 691 N N . ASP A 1 91 ? 13.900 0.344 -9.187 1.00 88.00 91 ASP A N 1
ATOM 692 C CA . ASP A 1 91 ? 14.237 -1.075 -9.305 1.00 88.00 91 ASP A CA 1
ATOM 693 C C . ASP A 1 91 ? 12.946 -1.908 -9.437 1.00 88.00 91 ASP A C 1
ATOM 695 O O . ASP A 1 91 ? 12.169 -1.962 -8.472 1.00 88.00 91 ASP A O 1
ATOM 699 N N . PRO A 1 92 ? 12.722 -2.579 -10.585 1.00 88.38 92 PRO A N 1
ATOM 700 C CA . PRO A 1 92 ? 11.554 -3.423 -10.826 1.00 88.38 92 PRO A CA 1
ATOM 701 C C . PRO A 1 92 ? 11.403 -4.541 -9.810 1.00 88.38 92 PRO A C 1
ATOM 703 O O . PRO A 1 92 ? 10.286 -4.845 -9.397 1.00 88.38 92 PRO A O 1
ATOM 706 N N . ARG A 1 93 ? 12.518 -5.143 -9.374 1.00 89.00 93 ARG A N 1
ATOM 707 C CA . ARG A 1 93 ? 12.469 -6.258 -8.429 1.00 89.00 93 ARG A CA 1
ATOM 708 C C . ARG A 1 93 ? 11.924 -5.786 -7.089 1.00 89.00 93 ARG A C 1
ATOM 710 O O . ARG A 1 93 ? 11.008 -6.411 -6.568 1.00 89.00 93 ARG A O 1
ATOM 717 N N . SER A 1 94 ? 12.440 -4.683 -6.558 1.00 87.19 94 SER A N 1
ATOM 718 C CA . SER A 1 94 ? 11.953 -4.102 -5.309 1.00 87.19 94 SER A CA 1
ATOM 719 C C . SER A 1 94 ? 10.513 -3.582 -5.426 1.00 87.19 94 SER A C 1
ATOM 721 O O . SER A 1 94 ? 9.672 -3.927 -4.596 1.00 87.19 94 SER A O 1
ATOM 723 N N . TYR A 1 95 ? 10.197 -2.804 -6.471 1.00 88.88 95 TYR A N 1
ATOM 724 C CA . TYR A 1 95 ? 8.871 -2.195 -6.623 1.00 88.88 95 TYR A CA 1
ATOM 725 C C . TYR A 1 95 ? 7.782 -3.250 -6.855 1.00 88.88 95 TYR A C 1
ATOM 727 O O . TYR A 1 95 ? 6.832 -3.319 -6.076 1.00 88.88 95 TYR A O 1
ATOM 735 N N . ASN A 1 96 ? 7.921 -4.089 -7.889 1.00 90.69 96 ASN A N 1
ATOM 736 C CA . ASN A 1 96 ? 6.863 -5.023 -8.287 1.00 90.69 96 ASN A CA 1
ATOM 737 C C . ASN A 1 96 ? 6.615 -6.056 -7.186 1.00 90.69 96 ASN A C 1
ATOM 739 O O . ASN A 1 96 ? 5.468 -6.246 -6.795 1.00 90.69 96 ASN A O 1
ATOM 743 N N . THR A 1 97 ? 7.675 -6.626 -6.597 1.00 91.44 97 THR A N 1
ATOM 744 C CA . THR A 1 97 ? 7.539 -7.610 -5.506 1.00 91.44 97 THR A CA 1
ATOM 745 C C . THR A 1 97 ? 6.760 -7.037 -4.323 1.00 91.44 97 THR A C 1
ATOM 747 O O . THR A 1 97 ? 5.882 -7.701 -3.774 1.00 91.44 97 THR A O 1
ATOM 750 N N . ALA A 1 98 ? 7.042 -5.793 -3.925 1.00 90.31 98 ALA A N 1
ATOM 751 C CA . ALA A 1 98 ? 6.348 -5.168 -2.806 1.00 90.31 98 ALA A CA 1
ATOM 752 C C . ALA A 1 98 ? 4.884 -4.827 -3.141 1.00 90.31 98 ALA A C 1
ATOM 754 O O . ALA A 1 98 ? 4.003 -5.080 -2.318 1.00 90.31 98 ALA A O 1
ATOM 755 N N . GLN A 1 99 ? 4.595 -4.292 -4.335 1.00 90.69 99 GLN A N 1
ATOM 756 C CA . GLN A 1 99 ? 3.211 -4.023 -4.761 1.00 90.69 99 GLN A CA 1
ATOM 757 C C . GLN A 1 99 ? 2.390 -5.314 -4.880 1.00 90.69 99 GLN A C 1
ATOM 759 O O . GLN A 1 99 ? 1.237 -5.353 -4.450 1.00 90.69 99 GLN A O 1
ATOM 764 N N . GLU A 1 100 ? 2.983 -6.391 -5.395 1.00 92.25 100 GLU A N 1
ATOM 765 C CA . GLU A 1 100 ? 2.356 -7.712 -5.481 1.00 92.25 100 GLU A CA 1
ATOM 766 C C . GLU A 1 100 ? 2.079 -8.297 -4.094 1.00 92.25 100 GLU A C 1
ATOM 768 O O . GLU A 1 100 ? 0.967 -8.769 -3.841 1.00 92.25 100 GLU A O 1
ATOM 773 N N . ALA A 1 101 ? 3.038 -8.204 -3.168 1.00 93.62 101 ALA A N 1
ATOM 774 C CA . ALA A 1 101 ? 2.855 -8.633 -1.785 1.00 93.62 101 ALA A CA 1
ATOM 775 C C . ALA A 1 101 ? 1.741 -7.843 -1.081 1.00 93.62 101 ALA A C 1
ATOM 777 O O . ALA A 1 101 ? 0.894 -8.438 -0.411 1.00 93.62 101 ALA A O 1
ATOM 778 N N . MET A 1 102 ? 1.692 -6.521 -1.274 1.00 92.94 102 MET A N 1
ATOM 779 C CA . MET A 1 102 ? 0.626 -5.663 -0.752 1.00 92.94 102 MET A CA 1
ATOM 780 C C . MET A 1 102 ? -0.743 -6.024 -1.332 1.00 92.94 102 MET A C 1
ATOM 782 O O . MET A 1 102 ? -1.701 -6.178 -0.578 1.00 92.94 102 MET A O 1
ATOM 786 N N . LEU A 1 103 ? -0.842 -6.219 -2.649 1.00 92.06 103 LEU A N 1
ATOM 787 C CA . LEU A 1 103 ? -2.086 -6.621 -3.303 1.00 92.06 103 LEU A CA 1
ATOM 788 C C . LEU A 1 103 ? -2.566 -7.992 -2.806 1.00 92.06 103 LEU A C 1
ATOM 790 O O . LEU A 1 103 ? -3.754 -8.167 -2.521 1.00 92.06 103 LEU A O 1
ATOM 794 N N . ALA A 1 104 ? -1.658 -8.963 -2.686 1.00 92.38 104 ALA A N 1
ATOM 795 C CA . ALA A 1 104 ? -1.967 -10.289 -2.163 1.00 92.38 104 ALA A CA 1
ATOM 79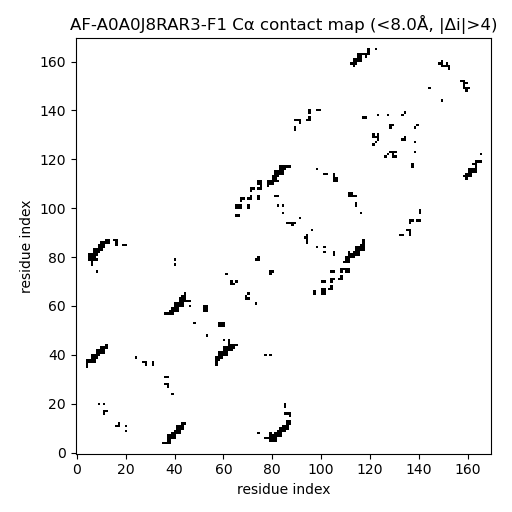6 C C . ALA A 1 104 ? -2.459 -10.216 -0.707 1.00 92.38 104 ALA A C 1
ATOM 798 O O . ALA A 1 104 ? -3.504 -10.781 -0.383 1.00 92.38 104 ALA A O 1
ATOM 799 N N . ALA A 1 105 ? -1.767 -9.456 0.144 1.00 94.06 105 ALA A N 1
ATOM 800 C CA . ALA A 1 105 ? -2.146 -9.242 1.536 1.00 94.06 105 ALA A CA 1
ATOM 801 C C . ALA A 1 105 ? -3.510 -8.550 1.673 1.00 94.06 105 ALA A C 1
ATOM 803 O O . ALA A 1 105 ? -4.345 -8.979 2.468 1.00 94.06 105 ALA A O 1
ATOM 804 N N . SER A 1 106 ? -3.768 -7.511 0.874 1.00 91.06 106 SER A N 1
ATOM 805 C CA . SER A 1 106 ? -5.055 -6.812 0.849 1.00 91.06 106 SER A CA 1
ATOM 806 C C . SER A 1 106 ? -6.207 -7.726 0.446 1.00 91.06 106 SER A C 1
ATOM 808 O O . SER A 1 106 ? -7.287 -7.604 1.012 1.00 91.06 106 SER A O 1
ATOM 810 N N . ARG A 1 107 ? -5.986 -8.655 -0.492 1.00 89.88 107 ARG A N 1
ATOM 811 C CA . ARG A 1 107 ? -6.995 -9.645 -0.904 1.00 89.88 107 ARG A CA 1
ATOM 812 C C . ARG A 1 107 ? -7.241 -10.720 0.154 1.00 89.88 107 ARG A C 1
ATOM 814 O O . ARG A 1 107 ? -8.367 -11.186 0.284 1.00 89.88 107 ARG A O 1
ATOM 821 N N . ALA A 1 108 ? -6.198 -11.132 0.873 1.00 92.56 108 ALA A N 1
ATOM 822 C CA . ALA A 1 108 ? -6.286 -12.164 1.906 1.00 92.56 108 ALA A CA 1
ATOM 823 C C . ALA A 1 108 ? -6.780 -11.632 3.265 1.00 92.56 108 ALA A C 1
ATOM 825 O O . ALA A 1 108 ? -7.248 -12.405 4.103 1.00 92.56 108 ALA A O 1
ATOM 826 N N . SER A 1 109 ? -6.664 -10.324 3.500 1.00 93.56 109 SER A N 1
ATOM 827 C CA . SER A 1 109 ? -7.108 -9.667 4.728 1.00 93.56 109 SER A CA 1
ATOM 828 C C . SER A 1 109 ? -8.623 -9.756 4.912 1.00 93.56 109 SER A C 1
ATOM 830 O O . SER A 1 109 ? -9.410 -9.625 3.977 1.00 93.56 109 SER A O 1
ATOM 832 N N . LYS A 1 110 ? -9.044 -9.919 6.167 1.00 92.75 110 LYS A N 1
ATOM 833 C CA . LYS A 1 110 ? -10.457 -9.952 6.568 1.00 92.75 110 LYS A CA 1
ATOM 834 C C . LYS A 1 110 ? -11.082 -8.555 6.608 1.00 92.75 110 LYS A C 1
ATOM 836 O O . LYS A 1 110 ? -12.305 -8.426 6.528 1.00 92.75 110 LYS A O 1
ATOM 841 N N . SER A 1 111 ? -10.265 -7.513 6.775 1.00 88.31 111 SER A N 1
ATOM 842 C CA . SER A 1 111 ? -10.725 -6.128 6.934 1.00 88.31 111 SER A CA 1
ATOM 843 C C . SER A 1 111 ? -10.423 -5.236 5.734 1.00 88.31 111 SER A C 1
ATOM 845 O O . SER A 1 111 ? -11.198 -4.310 5.469 1.00 88.31 111 SER A O 1
ATOM 847 N N . CYS A 1 112 ? -9.326 -5.488 5.015 1.00 89.12 112 CYS A N 1
ATOM 848 C CA . CYS A 1 112 ? -8.908 -4.654 3.896 1.00 89.12 112 CYS A CA 1
ATOM 849 C C . CYS A 1 112 ? -9.821 -4.889 2.691 1.00 89.12 112 CYS A C 1
ATOM 851 O O . CYS A 1 112 ? -10.046 -6.016 2.267 1.00 89.12 112 CYS A O 1
ATOM 853 N N . ARG A 1 113 ? -10.375 -3.808 2.142 1.00 85.31 113 ARG A N 1
ATOM 854 C CA . ARG A 1 113 ? -11.296 -3.867 0.995 1.00 85.31 113 ARG A CA 1
ATOM 855 C C . ARG A 1 113 ? -10.815 -3.041 -0.189 1.00 85.31 113 ARG A C 1
ATOM 857 O O . ARG A 1 113 ? -11.492 -3.002 -1.208 1.00 85.31 113 ARG A O 1
ATOM 864 N N . ARG A 1 114 ? -9.713 -2.307 -0.023 1.00 85.44 114 ARG A N 1
ATOM 865 C CA . ARG A 1 114 ? -9.171 -1.395 -1.031 1.00 85.44 114 ARG A CA 1
ATOM 866 C C . ARG A 1 114 ? -7.659 -1.387 -0.970 1.00 85.44 114 ARG A C 1
ATOM 868 O O . ARG A 1 114 ? -7.087 -1.231 0.109 1.00 85.44 114 ARG A O 1
ATOM 875 N N . PHE A 1 115 ? -7.047 -1.481 -2.135 1.00 88.00 115 PHE A N 1
ATOM 876 C CA . PHE A 1 115 ? -5.628 -1.266 -2.323 1.00 88.00 115 PHE A CA 1
ATOM 877 C C . PHE A 1 115 ? -5.421 -0.117 -3.310 1.00 88.00 115 PHE A C 1
ATOM 879 O O . PHE A 1 115 ? -6.078 -0.052 -4.347 1.00 88.00 115 PHE A O 1
ATOM 886 N N . VAL A 1 116 ? -4.533 0.811 -2.976 1.00 87.56 116 VAL A N 1
ATOM 887 C CA . VAL A 1 116 ? -4.135 1.919 -3.845 1.00 87.56 116 VAL A CA 1
ATOM 888 C C . VAL A 1 116 ? -2.640 1.763 -4.105 1.00 87.56 116 VAL A C 1
ATOM 890 O O . VAL A 1 116 ? -1.857 1.945 -3.167 1.00 87.56 116 VAL A O 1
ATOM 893 N N . PRO A 1 117 ? -2.229 1.368 -5.321 1.00 87.94 117 PRO A N 1
ATOM 894 C CA . PRO A 1 117 ? -0.822 1.248 -5.667 1.00 87.94 117 PRO A CA 1
ATOM 895 C C . PRO A 1 117 ? -0.158 2.623 -5.729 1.00 87.94 117 PRO A C 1
ATOM 897 O O . PRO A 1 117 ? -0.821 3.662 -5.790 1.00 87.94 117 PRO A O 1
ATOM 900 N N . SER A 1 118 ? 1.173 2.620 -5.731 1.00 85.06 118 SER A N 1
ATOM 901 C CA . SER A 1 118 ? 1.963 3.850 -5.760 1.00 85.06 118 SER A CA 1
ATOM 902 C C . SER A 1 118 ? 2.022 4.423 -7.173 1.00 85.06 118 SER A C 1
ATOM 904 O O . SER A 1 118 ? 3.036 4.291 -7.840 1.00 85.06 118 SER A O 1
ATOM 906 N N . ASP A 1 119 ? 0.930 5.041 -7.625 1.00 79.38 119 ASP A N 1
ATOM 907 C CA . ASP A 1 119 ? 0.769 5.608 -8.972 1.00 79.38 119 ASP A CA 1
ATOM 908 C C . ASP A 1 119 ? 0.494 7.119 -8.917 1.00 79.38 119 ASP A C 1
ATOM 910 O O . ASP A 1 119 ? -0.577 7.598 -9.292 1.00 79.38 119 ASP A O 1
ATOM 914 N N . TYR A 1 120 ? 1.458 7.888 -8.407 1.00 77.50 120 TYR A N 1
ATOM 915 C CA . TYR A 1 120 ? 1.282 9.330 -8.165 1.00 77.50 120 TYR A CA 1
ATOM 916 C C . TYR A 1 120 ? 2.127 10.238 -9.068 1.00 77.50 120 TYR A C 1
ATOM 918 O O . TYR A 1 120 ? 1.990 11.456 -8.998 1.00 77.50 120 TYR A O 1
ATOM 926 N N . GLY A 1 121 ? 3.009 9.671 -9.898 1.00 73.62 121 GLY A N 1
ATOM 927 C CA . GLY A 1 121 ? 3.950 10.439 -10.727 1.00 73.62 121 GLY A CA 1
ATOM 928 C C . GLY A 1 121 ? 3.602 10.540 -12.214 1.00 73.62 121 GLY A C 1
ATOM 929 O O . GLY A 1 121 ? 4.321 11.214 -12.948 1.00 73.62 121 GLY A O 1
ATOM 930 N N . GLY A 1 122 ? 2.539 9.883 -12.686 1.00 70.56 122 GLY A N 1
ATOM 931 C CA . GLY A 1 122 ? 2.159 9.902 -14.098 1.00 70.56 122 GLY A CA 1
ATOM 932 C C . GLY A 1 122 ? 0.798 9.267 -14.365 1.00 70.56 122 GLY A C 1
ATOM 933 O O . GLY A 1 122 ? 0.367 8.371 -13.641 1.00 70.56 122 GLY A O 1
ATOM 934 N N . ASP A 1 123 ? 0.128 9.737 -15.415 1.00 74.44 123 ASP A N 1
ATOM 935 C CA . ASP A 1 123 ? -1.120 9.155 -15.908 1.00 74.44 123 ASP A CA 1
ATOM 936 C C . ASP A 1 123 ? -0.794 8.056 -16.928 1.00 74.44 123 ASP A C 1
ATOM 938 O O . ASP A 1 123 ? -0.778 8.285 -18.136 1.00 74.44 123 ASP A O 1
ATOM 942 N N . ILE A 1 124 ? -0.481 6.865 -16.413 1.00 74.62 124 ILE A N 1
ATOM 943 C CA . ILE A 1 124 ? -0.103 5.686 -17.214 1.00 74.62 124 ILE A CA 1
ATOM 944 C C . ILE A 1 124 ? -1.290 5.188 -18.058 1.00 74.62 124 ILE A C 1
ATOM 946 O O . ILE A 1 124 ? -1.092 4.516 -19.067 1.00 74.62 124 ILE A O 1
ATOM 950 N N . ASP A 1 125 ? -2.523 5.544 -17.683 1.00 72.69 125 ASP A N 1
ATOM 951 C CA . ASP A 1 125 ? -3.720 5.155 -18.428 1.00 72.69 125 ASP A CA 1
ATOM 952 C C . ASP A 1 125 ? -3.861 6.003 -19.702 1.00 72.69 125 ASP A C 1
ATOM 954 O O . ASP A 1 125 ? -4.125 5.465 -20.778 1.00 72.69 125 ASP A O 1
ATOM 958 N N . ARG A 1 126 ? -3.642 7.323 -19.608 1.00 78.25 126 ARG A N 1
ATOM 959 C CA . ARG A 1 126 ? -3.681 8.228 -20.772 1.00 78.25 126 ARG A CA 1
ATOM 960 C C . ARG A 1 126 ? -2.377 8.254 -21.566 1.00 78.25 126 ARG A C 1
ATOM 962 O O . ARG A 1 126 ? -2.413 8.431 -22.783 1.00 78.25 126 ARG A O 1
ATOM 969 N N . PHE A 1 127 ? -1.235 8.087 -20.903 1.00 80.88 127 PHE A N 1
ATOM 970 C CA . PHE A 1 127 ? 0.095 8.168 -21.508 1.00 80.88 127 PHE A CA 1
ATOM 971 C C . PHE A 1 127 ? 0.881 6.877 -21.259 1.00 80.88 127 PHE A C 1
ATOM 973 O O . PHE A 1 127 ? 1.829 6.860 -20.478 1.00 80.88 127 PHE A O 1
ATOM 980 N N . PRO A 1 128 ? 0.517 5.785 -21.953 1.00 71.12 128 PRO A N 1
ATOM 981 C CA . PRO A 1 128 ? 0.992 4.438 -21.674 1.00 71.12 128 PRO A CA 1
ATOM 982 C C . PRO A 1 128 ? 2.516 4.271 -21.576 1.00 71.12 128 PRO A C 1
ATOM 984 O O . PRO A 1 128 ? 2.967 3.470 -20.764 1.00 71.12 128 PRO A O 1
ATOM 987 N N . GLY A 1 129 ? 3.297 5.019 -22.356 1.00 71.56 129 GLY A N 1
ATOM 988 C CA . GLY A 1 129 ? 4.763 4.945 -22.354 1.00 71.56 129 GLY A CA 1
ATOM 989 C C . GLY A 1 129 ? 5.458 6.064 -21.576 1.00 71.56 129 GLY A C 1
ATOM 990 O O . GLY A 1 129 ? 6.667 6.252 -21.741 1.00 71.56 129 GLY A O 1
ATOM 991 N N . LEU A 1 130 ? 4.719 6.872 -20.804 1.00 76.62 130 LEU A N 1
ATOM 992 C CA . LEU A 1 130 ? 5.267 8.014 -20.077 1.00 76.62 130 LEU A CA 1
ATOM 993 C C . LEU A 1 130 ? 4.827 8.043 -18.603 1.00 76.62 130 LEU A C 1
ATOM 995 O O . LEU A 1 130 ? 3.641 7.929 -18.306 1.00 76.62 130 LEU A O 1
ATOM 999 N N . PRO A 1 131 ? 5.766 8.303 -17.677 1.00 79.38 131 PRO A N 1
ATOM 1000 C CA . PRO A 1 131 ? 7.210 8.393 -17.898 1.00 79.38 131 PRO A CA 1
ATOM 1001 C C . PRO A 1 131 ? 7.832 7.039 -18.284 1.00 79.38 131 PRO A C 1
ATOM 1003 O O . PRO A 1 131 ? 7.492 6.015 -17.705 1.00 79.38 131 PRO A O 1
ATOM 1006 N N . ARG A 1 132 ? 8.797 7.023 -19.218 1.00 82.25 132 ARG A N 1
ATOM 1007 C CA . ARG A 1 132 ? 9.413 5.773 -19.728 1.00 82.25 132 ARG A CA 1
ATOM 1008 C C . ARG A 1 132 ? 10.018 4.879 -18.639 1.00 82.25 132 ARG A C 1
ATOM 1010 O O . ARG A 1 132 ? 10.079 3.668 -18.796 1.00 82.25 132 ARG A O 1
ATOM 1017 N N . PHE A 1 133 ? 10.456 5.460 -17.524 1.00 82.12 133 PHE A N 1
ATOM 1018 C CA . PHE A 1 133 ? 11.009 4.709 -16.392 1.00 82.12 133 PHE A CA 1
ATOM 1019 C C . PHE A 1 133 ? 9.947 3.962 -15.561 1.00 82.12 133 PHE A C 1
ATOM 1021 O O . PHE A 1 133 ? 10.304 3.148 -14.712 1.00 82.12 133 PHE A O 1
ATOM 1028 N N . TYR A 1 134 ? 8.655 4.195 -15.805 1.00 85.06 134 TYR A N 1
ATOM 1029 C CA . TYR A 1 134 ? 7.557 3.437 -15.199 1.00 85.06 134 TYR A CA 1
ATOM 1030 C C . TYR A 1 134 ? 7.201 2.158 -15.949 1.00 85.06 134 TYR A C 1
ATOM 1032 O O . TYR A 1 134 ? 6.513 1.310 -15.380 1.00 85.06 134 TYR A O 1
ATOM 1040 N N . GLU A 1 135 ? 7.723 1.979 -17.165 1.00 85.75 135 GLU A N 1
ATOM 1041 C CA . GLU A 1 135 ? 7.497 0.787 -17.981 1.00 85.75 135 GLU A CA 1
ATOM 1042 C C . GLU A 1 135 ? 7.814 -0.513 -17.213 1.00 85.75 135 GLU A C 1
ATOM 1044 O O . GLU A 1 135 ? 6.918 -1.343 -17.059 1.00 85.75 135 GLU A O 1
ATOM 1049 N N . PRO A 1 136 ? 9.015 -0.694 -16.618 1.00 88.56 136 PRO A N 1
ATOM 1050 C CA . PRO A 1 136 ? 9.338 -1.946 -15.940 1.00 88.56 136 PRO A CA 1
ATOM 1051 C C . PRO A 1 136 ? 8.764 -2.042 -14.513 1.00 88.56 136 PRO A C 1
ATOM 1053 O O . PRO A 1 136 ? 8.942 -3.067 -13.858 1.00 88.56 136 PRO A O 1
ATOM 1056 N N . THR A 1 137 ? 8.115 -0.990 -14.002 1.00 88.94 137 THR A N 1
ATOM 1057 C CA . THR A 1 137 ? 7.596 -0.919 -12.624 1.00 88.94 137 THR A CA 1
ATOM 1058 C C . THR A 1 137 ? 6.072 -0.775 -12.613 1.00 88.94 137 THR A C 1
ATOM 1060 O O . THR A 1 137 ? 5.343 -1.760 -12.624 1.00 88.94 137 THR A O 1
ATOM 1063 N N . HIS A 1 138 ? 5.575 0.459 -12.628 1.00 86.75 138 HIS A N 1
ATOM 1064 C CA . HIS A 1 138 ? 4.174 0.804 -12.408 1.00 86.75 138 HIS A CA 1
ATOM 1065 C C . HIS A 1 138 ? 3.275 0.222 -13.509 1.00 86.75 138 HIS A C 1
ATOM 1067 O O . HIS A 1 138 ? 2.218 -0.336 -13.216 1.00 86.75 138 HIS A O 1
ATOM 1073 N N . ARG A 1 139 ? 3.721 0.269 -14.775 1.00 84.88 139 ARG A N 1
ATOM 1074 C CA . ARG A 1 139 ? 3.006 -0.374 -15.888 1.00 84.88 139 ARG A CA 1
ATOM 1075 C C . ARG A 1 139 ? 3.019 -1.892 -15.755 1.00 84.88 139 ARG A C 1
ATOM 1077 O O . ARG A 1 139 ? 1.951 -2.492 -15.798 1.00 84.88 139 ARG A O 1
ATOM 1084 N N . ALA A 1 140 ? 4.197 -2.496 -15.594 1.00 87.50 140 ALA A N 1
ATOM 1085 C CA . ALA A 1 140 ? 4.323 -3.949 -15.479 1.00 87.50 140 ALA A CA 1
ATOM 1086 C C . ALA A 1 140 ? 3.433 -4.503 -14.352 1.00 87.50 140 ALA A C 1
ATOM 1088 O O . ALA A 1 140 ? 2.717 -5.485 -14.537 1.00 87.50 140 ALA A O 1
ATOM 1089 N N . PHE A 1 141 ? 3.402 -3.817 -13.207 1.00 87.38 141 PHE A N 1
ATOM 1090 C CA . PHE A 1 141 ? 2.496 -4.151 -12.116 1.00 87.38 141 PHE A CA 1
ATOM 1091 C C . PHE A 1 141 ? 1.017 -4.033 -12.521 1.00 87.38 141 PHE A C 1
ATOM 1093 O O . PHE A 1 141 ? 0.234 -4.930 -12.216 1.00 87.38 141 PHE A O 1
ATOM 1100 N N . ARG A 1 142 ? 0.618 -2.967 -13.229 1.00 81.19 142 ARG A N 1
ATOM 1101 C CA . ARG A 1 142 ? -0.770 -2.784 -13.688 1.00 81.19 142 ARG A CA 1
ATOM 1102 C C . ARG A 1 142 ? -1.228 -3.846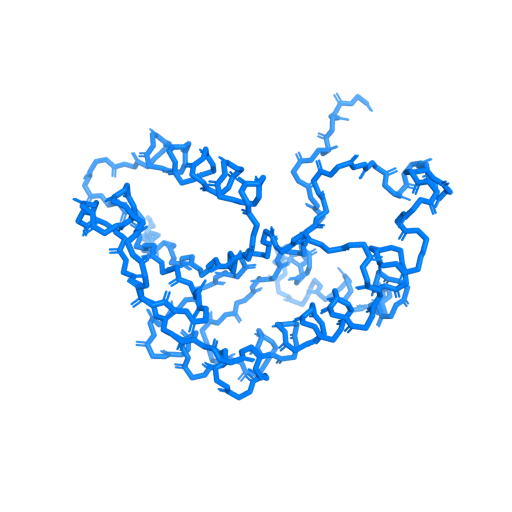 -14.678 1.00 81.19 142 ARG A C 1
ATOM 1104 O O . ARG A 1 142 ? -2.350 -4.325 -14.555 1.00 81.19 142 ARG A O 1
ATOM 1111 N N . GLU A 1 143 ? -0.386 -4.232 -15.627 1.00 83.06 143 GLU A N 1
ATOM 1112 C CA . GLU A 1 143 ? -0.717 -5.274 -16.608 1.00 83.06 143 GLU A CA 1
ATOM 1113 C C . GLU A 1 143 ? -0.959 -6.636 -15.939 1.00 83.06 143 GLU A C 1
ATOM 1115 O O . GLU A 1 143 ? -1.791 -7.420 -16.400 1.00 83.06 143 GLU A O 1
ATOM 1120 N N . ASN A 1 144 ? -0.321 -6.880 -14.790 1.00 78.56 144 ASN A N 1
ATOM 1121 C CA . ASN A 1 144 ? -0.541 -8.074 -13.975 1.00 78.56 144 ASN A CA 1
AT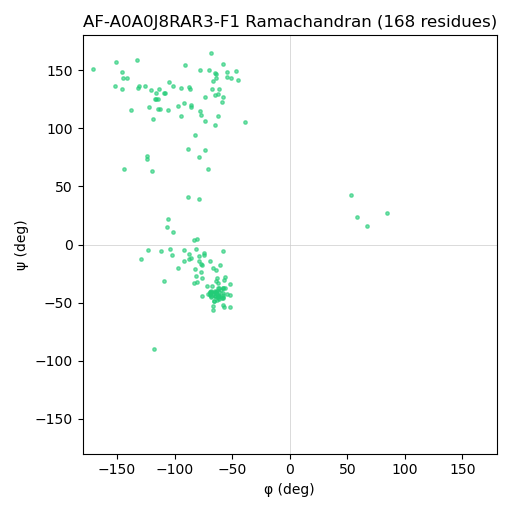OM 1122 C C . ASN A 1 144 ? -1.873 -8.056 -13.196 1.00 78.56 144 ASN A C 1
ATOM 1124 O O . ASN A 1 144 ? -2.247 -9.069 -12.593 1.00 78.56 144 ASN A O 1
ATOM 1128 N N . ILE A 1 145 ? -2.618 -6.943 -13.191 1.00 74.12 145 ILE A N 1
ATOM 1129 C CA . ILE A 1 145 ? -3.935 -6.831 -12.552 1.00 74.12 145 ILE A CA 1
ATOM 1130 C C . ILE A 1 145 ? -5.009 -7.097 -13.617 1.00 74.12 145 ILE A C 1
ATOM 1132 O O . ILE A 1 145 ? -5.223 -6.270 -14.500 1.00 74.12 145 ILE A O 1
ATOM 1136 N N . PRO A 1 146 ? -5.741 -8.228 -13.562 1.00 58.41 146 PRO A N 1
ATOM 1137 C CA . PRO A 1 146 ? -6.711 -8.549 -14.604 1.00 58.41 146 PRO A CA 1
ATOM 1138 C C . PRO A 1 146 ? -7.826 -7.498 -14.690 1.00 58.41 146 PRO A C 1
ATOM 1140 O O . PRO A 1 146 ? -8.459 -7.186 -13.683 1.00 58.41 146 PRO A O 1
ATOM 1143 N N . ALA A 1 147 ? -8.159 -7.042 -15.902 1.00 52.75 147 ALA A N 1
ATOM 1144 C CA . ALA A 1 147 ? -9.241 -6.077 -16.154 1.00 52.75 147 ALA A CA 1
ATOM 1145 C C . ALA A 1 147 ? -10.644 -6.566 -15.723 1.00 52.75 147 ALA A C 1
ATOM 1147 O O . ALA A 1 147 ? -11.589 -5.785 -15.607 1.00 52.75 147 ALA A O 1
ATOM 1148 N N . SER A 1 148 ? -10.832 -7.874 -15.514 1.00 41.25 148 SER A N 1
ATOM 1149 C CA . SER A 1 148 ? -12.040 -8.440 -14.892 1.00 41.25 148 SER A CA 1
ATOM 1150 C C . SER A 1 148 ? -12.067 -8.249 -13.372 1.00 41.25 148 SER A C 1
ATOM 1152 O O . SER A 1 148 ? -13.141 -8.094 -12.810 1.00 41.25 148 SER A O 1
ATOM 1154 N N . ARG A 1 149 ? -10.898 -8.187 -12.727 1.00 49.47 149 ARG A N 1
ATOM 1155 C CA . ARG A 1 149 ? -10.713 -8.022 -11.274 1.00 49.47 149 ARG A CA 1
ATOM 1156 C C . ARG A 1 149 ? -10.579 -6.563 -10.835 1.00 49.47 149 ARG A C 1
ATOM 1158 O O . ARG A 1 149 ? -10.740 -6.256 -9.661 1.00 49.47 149 ARG A O 1
ATOM 1165 N N . ASP A 1 150 ? -10.349 -5.663 -11.785 1.00 44.88 150 ASP A N 1
ATOM 1166 C CA . ASP A 1 150 ? -10.620 -4.229 -11.633 1.00 44.88 150 ASP A CA 1
ATOM 1167 C C . ASP A 1 150 ? -12.134 -3.926 -11.744 1.00 44.88 150 ASP A C 1
ATOM 1169 O O . ASP A 1 150 ? -12.641 -2.913 -11.275 1.00 44.88 150 ASP A O 1
ATOM 1173 N N . ARG A 1 151 ? -12.902 -4.872 -12.307 1.00 38.53 151 ARG A N 1
ATOM 1174 C CA . ARG A 1 151 ? -14.36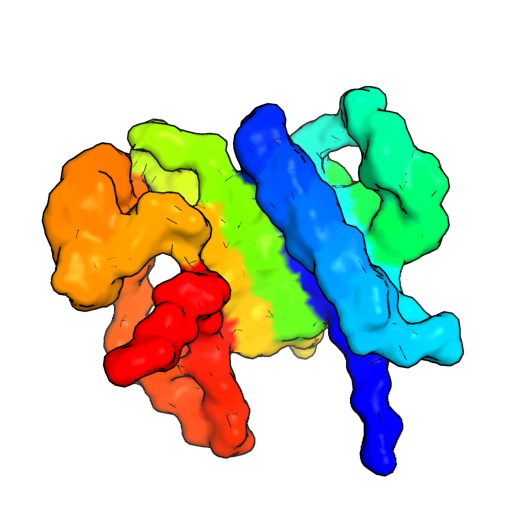4 -4.822 -12.468 1.00 38.53 151 ARG A CA 1
ATOM 1175 C C . ARG A 1 151 ? -15.128 -5.722 -11.503 1.00 38.53 151 ARG A C 1
ATOM 1177 O O . ARG A 1 151 ? -16.299 -6.001 -11.761 1.00 38.53 151 ARG A O 1
ATOM 1184 N N . ASP A 1 152 ? -14.537 -6.110 -10.373 1.00 41.47 152 ASP A N 1
ATOM 1185 C CA . ASP A 1 152 ? -15.266 -6.742 -9.264 1.00 41.47 152 ASP A CA 1
ATOM 1186 C C . ASP A 1 152 ? -16.170 -5.700 -8.571 1.00 41.47 152 ASP A C 1
ATOM 1188 O O . ASP A 1 152 ? -16.027 -5.347 -7.404 1.00 41.47 152 ASP A O 1
ATOM 1192 N N . ARG A 1 153 ? -17.155 -5.219 -9.333 1.00 42.50 153 ARG A N 1
ATOM 1193 C CA . ARG A 1 153 ? -18.350 -4.475 -8.941 1.00 42.50 153 ARG A CA 1
ATOM 1194 C C . ARG A 1 153 ? -19.383 -5.464 -8.394 1.00 42.50 153 ARG A C 1
ATOM 1196 O O . ARG A 1 153 ? -20.569 -5.382 -8.698 1.00 42.50 153 ARG A O 1
ATOM 1203 N N . VAL A 1 154 ? -18.928 -6.454 -7.635 1.00 38.81 154 VAL A N 1
ATOM 1204 C CA . VAL A 1 154 ? -19.801 -7.387 -6.931 1.00 38.81 154 VAL A CA 1
ATOM 1205 C C . VAL A 1 154 ? -20.307 -6.606 -5.718 1.00 38.81 154 VAL A C 1
ATOM 1207 O O . VAL A 1 154 ? -19.502 -6.248 -4.866 1.00 38.81 154 VAL A O 1
ATOM 1210 N N . ASP A 1 155 ? -21.603 -6.270 -5.679 1.00 42.66 155 ASP A N 1
ATOM 1211 C CA . ASP A 1 155 ? -22.280 -5.475 -4.622 1.00 42.66 155 ASP A CA 1
ATOM 1212 C C . ASP A 1 155 ? -22.204 -3.929 -4.737 1.00 42.66 155 ASP A C 1
ATOM 1214 O O . ASP A 1 155 ? -22.249 -3.213 -3.741 1.00 42.66 155 ASP A O 1
ATOM 1218 N N . GLY A 1 156 ? -22.067 -3.353 -5.940 1.00 39.84 156 GLY A N 1
ATOM 1219 C CA . GLY A 1 156 ? -22.175 -1.886 -6.108 1.00 39.84 156 GLY A CA 1
ATOM 1220 C C . GLY A 1 156 ? -21.051 -1.064 -5.451 1.00 39.84 156 GLY A C 1
ATOM 1221 O O . GLY A 1 156 ? -21.173 0.152 -5.295 1.00 39.84 156 GLY A O 1
ATOM 1222 N N . ARG A 1 157 ? -19.939 -1.711 -5.079 1.00 39.22 157 ARG A N 1
ATOM 1223 C CA . ARG A 1 157 ? -18.749 -1.073 -4.498 1.00 39.22 157 ARG A CA 1
ATOM 1224 C C . ARG A 1 157 ? -17.735 -0.677 -5.576 1.00 39.22 157 ARG A C 1
ATOM 1226 O O . ARG A 1 157 ? -17.705 -1.244 -6.664 1.00 39.22 157 ARG A O 1
ATOM 1233 N N . GLN A 1 158 ? -16.933 0.337 -5.245 1.00 47.12 158 GLN A N 1
ATOM 1234 C CA . GLN A 1 158 ? -15.801 0.848 -6.035 1.00 47.12 158 GLN A CA 1
ATOM 1235 C C . GLN A 1 158 ? -14.760 -0.263 -6.310 1.00 47.12 158 GLN A C 1
ATOM 1237 O O . GLN A 1 158 ? -14.694 -1.197 -5.507 1.00 47.12 158 GLN A O 1
ATOM 1242 N N . PRO A 1 159 ? -13.950 -0.164 -7.385 1.00 52.44 159 PRO A N 1
ATOM 1243 C CA . PRO A 1 159 ? -12.941 -1.169 -7.737 1.00 52.44 159 PRO A CA 1
ATOM 1244 C C . PRO A 1 159 ? -11.965 -1.458 -6.585 1.00 52.44 159 PRO A C 1
ATOM 1246 O O . PRO A 1 159 ? -11.663 -0.581 -5.769 1.00 52.44 159 PRO A O 1
ATOM 1249 N N . TRP A 1 160 ? -11.480 -2.704 -6.515 1.00 52.69 160 TRP A N 1
ATOM 1250 C CA . TRP A 1 160 ? -10.538 -3.167 -5.481 1.00 52.69 160 TRP A CA 1
ATOM 1251 C C . TRP A 1 160 ? -9.205 -2.427 -5.529 1.00 52.69 160 TRP A C 1
ATOM 1253 O O . TRP A 1 160 ? -8.580 -2.216 -4.486 1.00 52.69 160 TRP A O 1
ATOM 1263 N N . VAL A 1 161 ? -8.797 -2.045 -6.739 1.00 56.75 161 VAL A N 1
ATOM 1264 C CA . VAL A 1 161 ? -7.636 -1.212 -7.015 1.00 56.75 161 VAL A CA 1
ATOM 1265 C C . VAL A 1 161 ? -8.155 0.168 -7.386 1.00 56.75 161 VAL A C 1
ATOM 1267 O O . VAL A 1 161 ? -8.879 0.332 -8.362 1.00 56.75 161 VAL A O 1
ATOM 1270 N N . VAL A 1 162 ? -7.838 1.173 -6.575 1.00 56.34 162 VAL A N 1
ATOM 1271 C CA . VAL A 1 162 ? -8.204 2.553 -6.911 1.00 56.34 162 VAL A CA 1
ATOM 1272 C C . VAL A 1 162 ? -7.036 3.156 -7.675 1.00 56.34 162 VAL A C 1
ATOM 1274 O O . VAL A 1 162 ? -5.919 3.188 -7.164 1.00 56.34 162 VAL A O 1
ATOM 1277 N N . HIS A 1 163 ? -7.291 3.624 -8.898 1.00 56.81 163 HIS A N 1
ATOM 1278 C CA . HIS A 1 163 ? -6.306 4.391 -9.661 1.00 56.81 163 HIS A CA 1
ATOM 1279 C C . HIS A 1 163 ? -5.823 5.586 -8.829 1.00 56.81 163 HIS A C 1
ATOM 1281 O O . HIS A 1 163 ? -6.608 6.187 -8.090 1.00 56.81 163 HIS A O 1
ATOM 1287 N N . GLY A 1 164 ? -4.541 5.934 -8.964 1.00 45.88 164 GLY A N 1
ATOM 1288 C CA . GLY A 1 164 ? -3.952 7.102 -8.313 1.00 45.88 164 GLY A CA 1
ATOM 1289 C C . GLY A 1 164 ? -4.815 8.359 -8.472 1.00 45.88 164 GLY A C 1
ATOM 1290 O O . GLY A 1 164 ? -5.528 8.531 -9.461 1.00 45.88 164 GLY A O 1
ATOM 1291 N N . LEU A 1 165 ? -4.754 9.237 -7.468 1.00 40.84 165 LEU A N 1
ATOM 1292 C CA . LEU A 1 165 ? -5.667 10.367 -7.235 1.00 40.84 165 LEU A CA 1
ATOM 1293 C C . LEU A 1 165 ? -5.775 11.392 -8.391 1.00 40.84 165 LEU A C 1
ATOM 1295 O O . LEU A 1 165 ? -6.595 12.302 -8.331 1.00 40.84 165 LEU A O 1
ATOM 1299 N N . LEU A 1 166 ? -4.973 11.264 -9.450 1.00 36.78 166 LEU A N 1
ATOM 1300 C CA . LEU A 1 166 ? -4.872 12.210 -10.562 1.00 36.78 166 LEU A CA 1
ATOM 1301 C C . LEU A 1 166 ? -5.874 11.930 -11.694 1.00 36.78 166 LEU A C 1
ATOM 1303 O O . LEU A 1 166 ? -5.555 12.106 -12.868 1.00 36.78 166 LEU A O 1
ATOM 1307 N N . ARG A 1 167 ? -7.125 11.576 -11.371 1.00 37.94 167 ARG A N 1
ATOM 1308 C CA . ARG A 1 167 ? -8.218 11.768 -12.336 1.00 37.94 167 ARG A CA 1
ATOM 1309 C C . ARG A 1 167 ? -8.532 13.258 -12.392 1.00 37.94 167 ARG A C 1
ATOM 1311 O O . ARG A 1 167 ? -9.455 13.740 -11.743 1.00 37.94 167 ARG 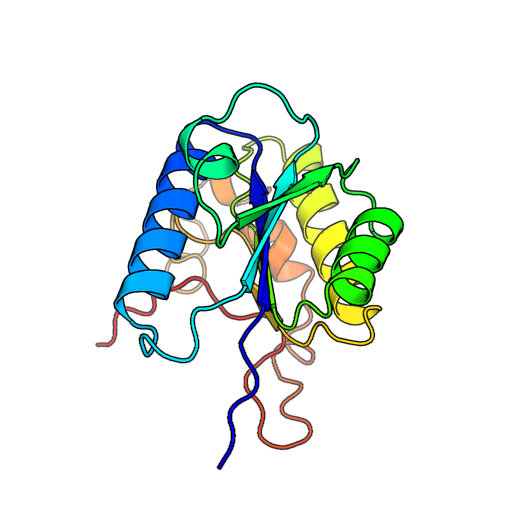A O 1
ATOM 1318 N N . THR A 1 168 ? -7.739 14.000 -13.160 1.00 32.16 168 THR A N 1
ATOM 1319 C CA . THR A 1 168 ? -8.126 15.347 -13.576 1.00 32.16 168 THR A CA 1
ATOM 1320 C C . THR A 1 168 ? -9.355 15.202 -14.466 1.00 32.16 168 THR A C 1
ATOM 1322 O O . THR A 1 168 ? -9.289 14.736 -15.608 1.00 32.16 168 THR A O 1
ATOM 1325 N N . GLY A 1 169 ? -10.508 15.515 -13.880 1.00 33.69 169 GLY A N 1
ATOM 1326 C CA . GLY A 1 169 ? -11.754 15.648 -14.606 1.00 33.69 169 GLY A CA 1
ATOM 1327 C C . GLY A 1 169 ? -11.625 16.785 -15.607 1.00 33.69 169 GLY A C 1
ATOM 1328 O O . GLY A 1 169 ? -11.531 17.944 -15.209 1.00 33.69 169 GLY A O 1
ATOM 1329 N N . LYS A 1 170 ? -11.608 16.421 -16.885 1.00 29.86 170 LYS A N 1
ATOM 1330 C CA . LYS A 1 170 ? -12.306 17.093 -17.978 1.00 29.86 170 LYS A CA 1
ATOM 1331 C C . LYS A 1 170 ? -12.729 16.021 -18.969 1.00 29.86 170 LYS A C 1
ATOM 1333 O O . LYS A 1 170 ? -11.925 15.081 -19.173 1.00 29.86 170 LYS A O 1
#

Nearest PDB structures (foldseek):
  7ys8-assembly1_B  TM=6.770E-01  e=2.067E-04  Mycobacterium tuberculosis H37Rv
  4zrn-assembly1_A  TM=6.825E-01  e=6.986E-03  Thermotoga maritima MSB8
  1z7e-assembly1_D  TM=5.937E-01  e=2.689E-03  Escherichia coli
  1mss-assembly1_B  TM=3.884E-01  e=5.184E-03  Trypanosoma brucei brucei
  6ka1-assembly1_C  TM=6.333E-01  e=3.805E-01  Escherichia coli K-12

Organism: NCBI:txid396776

Sequence (170 aa):
MNTAPQKFAHQLESSSSLSLSKYFIEELMAAAQPSAPPKIVVMTRSTSSRPWFTSNPHISIRVSDYTASSIQAILDGTNATALFSFLHSNDPRSYNTAQEAMLAASRASKSCRRFVPSDYGGDIDRFPGLPRFYEPTHRAFRENIPASRDRDRVDGRQPWVVHGLLRTGK